Protein AF-A0AAW2GER9-F1 (afdb_monomer)

Nearest PDB structures (foldseek):
  4uij-assembly4_D  TM=9.944E-01  e=9.743E-06  Homo sapiens
  5fta-assembly1_D  TM=9.397E-01  e=2.851E-05  Homo sapiens
  3if8-assembly1_B  TM=2.162E-01  e=7.012E+00  Homo sapiens

Secondary structure (DSSP, 8-state):
---SS-PPP--S-GGGHHHHHHHHHHS--PPPSSHHHHHHHHHHHHHTT-HHHHHHHHHHHHHHHHS----S--------HHHHHHHHHH--S--------TT--TT----

Solvent-accessible surface area (backbone atoms only — not comparable to full-atom values): 7509 Å² total; per-residue (Å²): 135,81,78,83,67,96,72,83,90,70,102,65,78,67,87,54,46,64,57,55,52,45,26,74,71,68,78,51,68,90,75,65,90,48,68,68,55,31,54,53,44,28,53,50,26,57,72,72,66,37,60,71,59,26,52,51,35,52,51,52,55,54,51,60,71,66,48,76,80,76,68,96,72,87,85,84,87,77,93,46,73,70,60,48,52,53,55,56,72,72,46,94,64,91,81,87,87,84,81,86,65,86,86,72,63,89,74,70,80,79,125

InterPro domains:
  IPR003131 Potassium channel tetramerisation-type BTB domain [PF02214] (3-57)
  IPR011333 SKP1/BTB/POZ domain superfamily [G3DSA:3.30.710.10] (1-67)
  IPR011333 SKP1/BTB/POZ domain superfamily [SSF54695] (4-66)
  IPR045068 BTB/POZ domain-containing adapter for CUL3-mediated RhoA degradation protein 1-3 [PTHR11145] (3-110)

Structure (mmCIF, N/CA/C/O backbone):
data_AF-A0AAW2GER9-F1
#
_entry.id   AF-A0AAW2GER9-F1
#
loop_
_atom_site.group_PDB
_atom_site.id
_atom_site.type_symbol
_atom_site.label_atom_id
_atom_site.label_alt_id
_atom_site.label_comp_id
_atom_site.label_asym_id
_atom_site.label_entity_id
_atom_site.label_seq_id
_atom_site.pdbx_PDB_ins_code
_atom_site.Cartn_x
_atom_site.Cartn_y
_atom_site.Cartn_z
_atom_site.occupancy
_atom_site.B_iso_or_equiv
_atom_site.auth_seq_id
_atom_site.auth_comp_id
_atom_site.auth_asym_id
_atom_site.auth_atom_id
_atom_site.pdbx_PDB_model_num
ATOM 1 N N . MET A 1 1 ? 30.797 16.545 -29.277 1.00 46.91 1 MET A N 1
ATOM 2 C CA . MET A 1 1 ? 30.680 16.933 -27.857 1.00 46.91 1 MET A CA 1
ATOM 3 C C . MET A 1 1 ? 30.419 15.656 -27.080 1.00 46.91 1 MET A C 1
ATOM 5 O O . MET A 1 1 ? 29.294 15.176 -27.054 1.00 46.91 1 MET A O 1
ATOM 9 N N . GLU A 1 2 ? 31.486 15.015 -26.609 1.00 55.12 2 GLU A N 1
ATOM 10 C CA . GLU A 1 2 ? 31.407 13.758 -25.861 1.00 55.12 2 GLU A CA 1
ATOM 11 C C . GLU A 1 2 ? 30.780 14.028 -24.491 1.00 55.12 2 GLU A C 1
ATOM 13 O O . GLU A 1 2 ? 31.173 14.978 -23.808 1.00 55.12 2 GLU A O 1
ATOM 18 N N . ARG A 1 3 ? 29.797 13.215 -24.084 1.00 57.22 3 ARG A N 1
ATOM 19 C CA . ARG A 1 3 ? 29.329 13.229 -22.696 1.00 57.22 3 ARG A CA 1
ATOM 20 C C . ARG A 1 3 ? 30.459 12.650 -21.853 1.00 57.22 3 ARG A C 1
ATOM 22 O O . ARG A 1 3 ? 30.690 11.445 -21.866 1.00 57.22 3 ARG A O 1
ATOM 29 N N . LYS A 1 4 ? 31.211 13.533 -21.199 1.00 65.75 4 LYS A N 1
ATOM 30 C CA . LYS A 1 4 ? 32.172 13.157 -20.167 1.00 65.75 4 LYS A CA 1
ATOM 31 C C . LYS A 1 4 ? 31.397 12.407 -19.080 1.00 65.75 4 LYS A C 1
ATOM 33 O O . LYS A 1 4 ? 30.496 12.982 -18.483 1.00 65.75 4 LYS A O 1
ATOM 38 N N . GLU A 1 5 ? 31.785 11.147 -18.893 1.00 69.31 5 GLU A N 1
ATOM 39 C CA . GLU A 1 5 ? 31.281 10.153 -17.937 1.00 69.31 5 GLU A CA 1
ATOM 40 C C . GLU A 1 5 ? 30.004 9.391 -18.355 1.00 69.31 5 GLU A C 1
ATOM 42 O O . GLU A 1 5 ? 28.955 9.962 -18.642 1.00 69.31 5 GLU A O 1
ATOM 47 N N . GLY A 1 6 ? 30.116 8.056 -18.391 1.00 82.06 6 GLY A N 1
ATOM 48 C CA . GLY A 1 6 ? 29.117 7.095 -18.887 1.00 82.06 6 GLY A CA 1
ATOM 49 C C . GLY A 1 6 ? 27.895 6.890 -17.988 1.00 82.06 6 GLY A C 1
ATOM 50 O O . GLY A 1 6 ? 27.399 5.771 -17.870 1.00 82.06 6 GLY A O 1
ATOM 51 N N . TRP A 1 7 ? 27.418 7.947 -17.339 1.00 83.56 7 TRP A N 1
ATOM 52 C CA . TRP A 1 7 ? 26.213 7.912 -16.521 1.00 83.56 7 TRP A CA 1
ATOM 53 C C . TRP A 1 7 ? 24.958 7.985 -17.394 1.00 83.56 7 TRP A C 1
ATOM 55 O O . TRP A 1 7 ? 24.899 8.719 -18.384 1.00 83.56 7 TRP A O 1
ATOM 65 N N . ILE A 1 8 ? 23.926 7.244 -16.995 1.00 88.25 8 ILE A N 1
ATOM 66 C CA . ILE A 1 8 ? 22.593 7.322 -17.594 1.00 88.25 8 ILE A CA 1
ATOM 67 C C . ILE A 1 8 ? 21.752 8.255 -16.727 1.00 88.25 8 ILE A C 1
ATOM 69 O O . ILE A 1 8 ? 21.578 8.008 -15.535 1.00 88.25 8 ILE A O 1
ATOM 73 N N . LEU A 1 9 ? 21.231 9.326 -17.326 1.00 90.44 9 LEU A N 1
ATOM 74 C CA . LEU A 1 9 ? 20.316 10.237 -16.647 1.00 90.44 9 LEU A CA 1
ATOM 75 C C . LEU A 1 9 ? 18.891 9.685 -16.722 1.00 90.44 9 LEU A C 1
ATOM 77 O O . LEU A 1 9 ? 18.399 9.382 -17.809 1.00 90.44 9 LEU A O 1
ATOM 81 N N . ILE A 1 10 ? 18.229 9.593 -15.570 1.00 92.00 10 ILE A N 1
ATOM 82 C CA . ILE A 1 10 ? 16.819 9.222 -15.463 1.00 92.00 10 ILE A CA 1
ATOM 83 C C . ILE A 1 10 ? 16.098 10.343 -14.714 1.00 92.00 10 ILE A C 1
ATOM 85 O O . ILE A 1 10 ? 16.436 10.633 -13.569 1.00 92.00 10 ILE A O 1
ATOM 89 N N 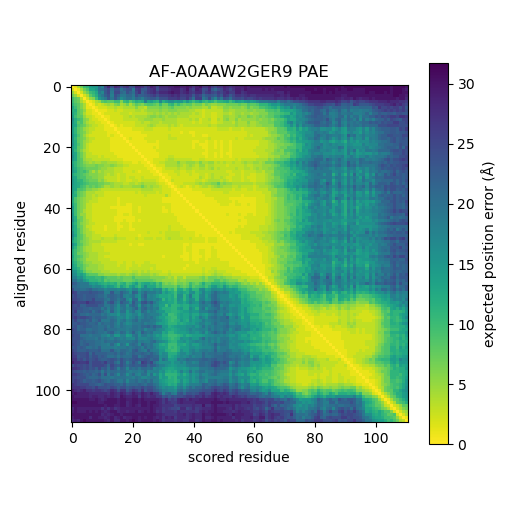. ASP A 1 11 ? 15.106 10.962 -15.354 1.00 93.06 11 ASP A N 1
ATOM 90 C CA . ASP A 1 11 ? 14.310 12.058 -14.783 1.00 93.06 11 ASP A CA 1
ATOM 91 C C . ASP A 1 11 ? 13.165 11.520 -13.905 1.00 93.06 11 ASP A C 1
ATOM 93 O O . ASP A 1 11 ? 11.981 11.597 -14.238 1.00 93.06 11 ASP A O 1
ATOM 97 N N . ARG A 1 12 ? 13.538 10.853 -12.807 1.00 92.69 12 ARG A N 1
ATOM 98 C CA . ARG A 1 12 ? 12.624 10.268 -11.813 1.00 92.69 12 ARG A CA 1
ATOM 99 C C . ARG A 1 12 ? 13.185 10.426 -10.405 1.00 92.69 12 ARG A C 1
ATOM 101 O O . ARG A 1 12 ? 14.371 10.675 -10.204 1.00 92.69 12 ARG A O 1
ATOM 108 N N . SER A 1 13 ? 12.322 10.242 -9.409 1.00 92.75 13 SER A N 1
ATOM 109 C CA . SER A 1 13 ? 12.747 10.255 -8.011 1.00 92.75 13 SER A CA 1
ATOM 110 C C . SER A 1 13 ? 13.579 9.015 -7.680 1.00 92.75 13 SER A C 1
ATOM 112 O O . SER A 1 13 ? 13.105 7.886 -7.782 1.00 92.75 13 SER A O 1
ATOM 114 N N . GLY A 1 14 ? 14.804 9.221 -7.195 1.00 93.62 14 GLY A N 1
ATOM 115 C CA . GLY A 1 14 ? 15.690 8.132 -6.774 1.00 93.62 14 GLY A CA 1
ATOM 116 C C . GLY A 1 14 ? 15.263 7.412 -5.487 1.00 93.62 14 GLY A C 1
ATOM 117 O O . GLY A 1 14 ? 15.877 6.408 -5.136 1.00 93.62 14 GLY A O 1
ATOM 118 N N . LYS A 1 15 ? 14.220 7.888 -4.785 1.00 95.69 15 LYS A N 1
ATOM 119 C CA . LYS A 1 15 ? 13.796 7.379 -3.465 1.00 95.69 15 LYS A CA 1
ATOM 120 C C . LYS A 1 15 ? 13.598 5.858 -3.445 1.00 95.69 15 LYS A C 1
ATOM 122 O O . LYS A 1 15 ? 14.084 5.195 -2.538 1.00 95.69 15 LYS A O 1
ATOM 127 N N . HIS A 1 16 ? 12.896 5.324 -4.445 1.00 96.31 16 HIS A N 1
ATOM 128 C CA . HIS A 1 16 ? 12.550 3.898 -4.541 1.00 96.31 16 HIS A CA 1
ATOM 129 C C . HIS A 1 16 ? 13.417 3.134 -5.546 1.00 96.31 16 HIS A C 1
ATOM 131 O O . HIS A 1 16 ? 13.241 1.931 -5.729 1.00 96.31 16 HIS A O 1
ATOM 137 N N . PHE A 1 17 ? 14.380 3.802 -6.188 1.00 96.12 17 PHE A N 1
ATOM 138 C CA . PHE A 1 17 ? 15.184 3.198 -7.250 1.00 96.12 17 PHE A CA 1
ATOM 139 C C . PHE A 1 17 ? 16.060 2.046 -6.737 1.00 96.12 17 PHE A C 1
ATOM 141 O O . PHE A 1 17 ? 16.231 1.047 -7.428 1.00 96.12 17 PHE A O 1
ATOM 148 N N . GLY A 1 18 ? 16.540 2.118 -5.490 1.00 95.75 18 GLY A N 1
ATOM 149 C CA . GLY A 1 18 ? 17.244 0.997 -4.857 1.00 95.75 18 GLY A CA 1
ATOM 150 C C . GLY A 1 18 ? 16.382 -0.268 -4.757 1.00 95.75 18 GLY A C 1
ATOM 151 O O . GLY A 1 18 ? 16.853 -1.359 -5.061 1.00 95.75 18 GLY A O 1
ATOM 152 N N . TH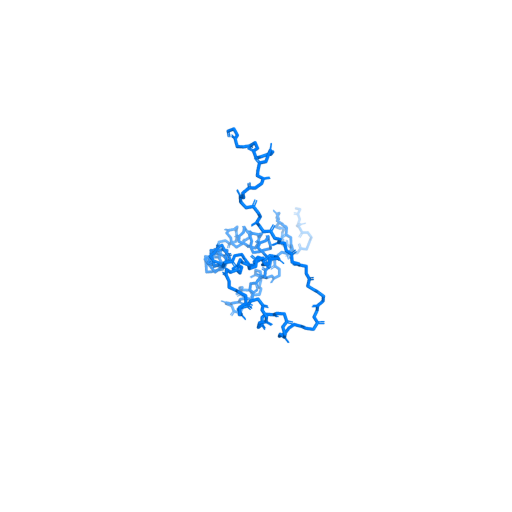R A 1 19 ? 15.101 -0.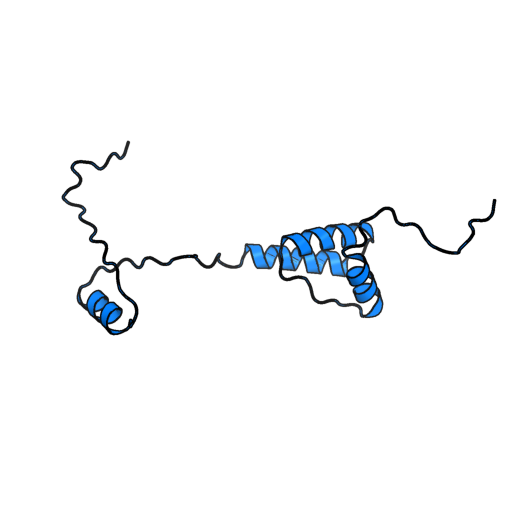121 -4.411 1.00 96.12 19 THR A N 1
ATOM 153 C CA . THR A 1 19 ? 14.127 -1.224 -4.347 1.00 96.12 19 THR A CA 1
ATOM 154 C C . THR A 1 19 ? 13.881 -1.828 -5.727 1.00 96.12 19 THR A C 1
ATOM 156 O O . THR A 1 19 ? 13.859 -3.049 -5.863 1.00 96.12 19 THR A O 1
ATOM 159 N N . ILE A 1 20 ? 13.768 -0.980 -6.757 1.00 96.88 20 ILE A N 1
ATOM 160 C CA . ILE A 1 20 ? 13.663 -1.411 -8.158 1.00 96.88 20 ILE A CA 1
ATOM 161 C C . ILE A 1 20 ? 14.887 -2.246 -8.559 1.00 96.88 20 ILE A C 1
ATOM 163 O O . ILE A 1 20 ? 14.736 -3.340 -9.095 1.00 96.88 20 ILE A O 1
ATOM 167 N N . LEU A 1 21 ? 16.099 -1.774 -8.252 1.00 96.69 21 LEU A N 1
ATOM 168 C CA . LEU A 1 21 ? 17.333 -2.500 -8.563 1.00 96.69 21 LEU A CA 1
ATOM 169 C C . LEU A 1 21 ? 17.441 -3.832 -7.814 1.00 96.69 21 LEU A C 1
ATOM 171 O O . LEU A 1 21 ? 17.881 -4.818 -8.399 1.00 96.69 21 LEU A O 1
ATOM 175 N N . ASN A 1 22 ? 17.040 -3.873 -6.542 1.00 97.31 22 ASN A N 1
ATOM 176 C CA . ASN A 1 22 ? 17.040 -5.110 -5.763 1.00 97.31 22 ASN A CA 1
ATOM 177 C C . ASN A 1 22 ? 16.045 -6.123 -6.338 1.00 97.31 22 ASN A C 1
ATOM 179 O O . ASN A 1 22 ? 16.401 -7.283 -6.512 1.00 97.31 22 ASN A O 1
ATOM 183 N N . PHE A 1 23 ? 14.848 -5.684 -6.740 1.00 97.19 23 PHE A N 1
ATOM 184 C CA . PHE A 1 23 ? 13.891 -6.561 -7.413 1.00 97.19 23 PHE A CA 1
ATOM 185 C C . PHE A 1 23 ? 14.454 -7.126 -8.725 1.00 97.19 23 PHE A C 1
ATOM 187 O O . PHE A 1 23 ? 14.352 -8.322 -8.970 1.00 97.19 23 PHE A O 1
ATOM 194 N N . LEU A 1 24 ? 15.104 -6.294 -9.548 1.00 96.00 24 LEU A N 1
ATOM 195 C CA . LEU A 1 24 ? 15.737 -6.748 -10.794 1.00 96.00 24 LEU A CA 1
ATOM 196 C C . LEU A 1 24 ? 16.913 -7.713 -10.562 1.00 96.00 24 LEU A C 1
ATOM 198 O O . LEU A 1 24 ? 17.246 -8.483 -11.460 1.00 96.00 24 LEU A O 1
ATOM 202 N N . ARG A 1 25 ? 17.554 -7.668 -9.388 1.00 96.81 25 ARG A N 1
ATOM 203 C CA . ARG A 1 25 ? 18.666 -8.557 -9.024 1.00 96.81 25 ARG A CA 1
ATOM 204 C C . ARG A 1 25 ? 18.181 -9.892 -8.468 1.00 96.81 25 ARG A C 1
ATOM 206 O O . ARG A 1 25 ? 18.680 -10.934 -8.881 1.00 96.81 25 ARG A O 1
ATOM 213 N N . ASP A 1 26 ? 17.233 -9.840 -7.539 1.00 95.75 26 ASP A N 1
ATOM 214 C CA . ASP A 1 26 ? 16.850 -10.978 -6.701 1.00 95.75 26 ASP A CA 1
ATOM 215 C C . ASP A 1 26 ? 15.505 -11.600 -7.130 1.00 95.75 26 ASP A C 1
ATOM 217 O O . ASP A 1 26 ? 15.087 -12.621 -6.587 1.00 95.75 26 ASP A O 1
ATOM 221 N N . GLY A 1 27 ? 14.789 -10.976 -8.075 1.00 92.69 27 GLY A N 1
ATOM 222 C CA . GLY A 1 27 ? 13.449 -11.378 -8.528 1.00 92.69 27 GLY A CA 1
ATOM 223 C C . GLY A 1 27 ? 12.343 -11.151 -7.491 1.00 92.69 27 GLY A C 1
ATOM 224 O O . GLY A 1 27 ? 11.184 -11.482 -7.720 1.00 92.69 27 GLY A O 1
ATOM 225 N N . SER A 1 28 ? 12.684 -10.612 -6.321 1.00 92.50 28 SER A N 1
ATOM 226 C CA . SER A 1 28 ? 11.746 -10.333 -5.240 1.00 92.50 28 SER A CA 1
ATOM 227 C C . SER A 1 28 ? 12.281 -9.225 -4.341 1.00 92.50 28 SER A C 1
ATOM 229 O O . SER A 1 28 ? 13.480 -8.963 -4.294 1.00 92.50 28 SER A O 1
ATOM 231 N N . VAL A 1 29 ? 11.385 -8.537 -3.635 1.00 94.69 29 VAL A N 1
ATOM 232 C CA . VAL A 1 29 ? 11.762 -7.496 -2.677 1.00 94.69 29 VAL A CA 1
ATOM 233 C C . VAL A 1 29 ? 10.691 -7.388 -1.590 1.00 94.69 29 VAL A C 1
ATOM 235 O O . VAL A 1 29 ? 9.502 -7.511 -1.905 1.00 94.69 29 VAL A O 1
ATOM 238 N N . PRO A 1 30 ? 11.058 -7.179 -0.312 1.00 93.44 30 PRO A N 1
ATOM 239 C CA . PRO A 1 30 ? 10.069 -6.897 0.719 1.00 93.44 30 PRO A CA 1
ATOM 240 C C . PRO A 1 30 ? 9.358 -5.575 0.412 1.00 93.44 30 PRO A C 1
ATOM 242 O O . PRO A 1 30 ? 10.000 -4.554 0.155 1.00 93.44 30 PRO A O 1
ATOM 245 N N . LEU A 1 31 ? 8.025 -5.597 0.437 1.00 93.56 31 LEU A N 1
ATOM 246 C CA . LEU A 1 31 ? 7.222 -4.396 0.234 1.00 93.56 31 LEU A CA 1
ATOM 247 C C . LEU A 1 31 ? 7.177 -3.540 1.511 1.00 93.56 31 LEU A C 1
ATOM 249 O O . LEU A 1 31 ? 7.125 -4.099 2.609 1.0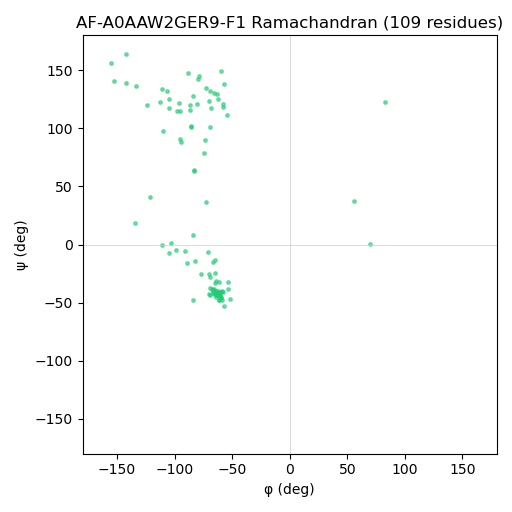0 93.56 31 LEU A O 1
ATOM 253 N N . PRO A 1 32 ? 7.145 -2.200 1.388 1.00 92.44 32 PRO A N 1
ATOM 254 C CA . PRO A 1 32 ? 6.966 -1.309 2.531 1.00 92.44 32 PRO A CA 1
ATOM 255 C C . PRO A 1 32 ? 5.646 -1.559 3.273 1.00 92.44 32 PRO A C 1
ATOM 257 O O . PRO A 1 32 ? 4.627 -1.889 2.669 1.00 92.44 32 PRO A O 1
ATOM 260 N N . GLU A 1 33 ? 5.620 -1.317 4.585 1.00 87.75 33 GLU A N 1
ATOM 261 C CA . GLU A 1 33 ? 4.381 -1.414 5.376 1.00 87.75 33 GLU A CA 1
ATOM 262 C C . GLU A 1 33 ? 3.460 -0.200 5.190 1.00 87.75 33 GLU A C 1
ATOM 264 O O . GLU A 1 33 ? 2.242 -0.279 5.391 1.00 87.75 33 GLU A O 1
ATOM 269 N N . ASN A 1 34 ? 4.040 0.942 4.825 1.00 90.88 34 ASN A N 1
ATOM 270 C CA . ASN A 1 34 ? 3.330 2.196 4.662 1.00 90.88 34 ASN A CA 1
ATOM 271 C C . ASN A 1 34 ? 2.622 2.247 3.302 1.00 90.88 34 ASN A C 1
ATOM 273 O O . ASN A 1 34 ? 3.262 2.227 2.253 1.00 90.88 34 ASN A O 1
ATOM 277 N N . MET A 1 35 ? 1.297 2.408 3.318 1.00 91.25 35 MET A N 1
ATOM 278 C CA . MET A 1 35 ? 0.465 2.491 2.109 1.00 91.25 35 MET A CA 1
ATOM 279 C C . MET A 1 35 ? 0.938 3.562 1.128 1.00 91.25 35 MET A C 1
ATOM 281 O O . MET A 1 35 ? 0.907 3.353 -0.084 1.00 91.25 35 MET A O 1
ATOM 285 N N . LYS A 1 36 ? 1.400 4.704 1.650 1.00 93.12 36 LYS A N 1
ATOM 286 C CA . LYS A 1 36 ? 1.921 5.788 0.817 1.00 93.12 36 LYS A CA 1
ATOM 287 C C . LYS A 1 36 ? 3.179 5.353 0.065 1.00 93.12 36 LYS A C 1
ATOM 289 O O . LYS A 1 36 ? 3.297 5.617 -1.124 1.00 93.12 36 LYS A O 1
ATOM 294 N N . GLU A 1 37 ? 4.094 4.664 0.738 1.00 95.44 37 GLU A N 1
ATOM 295 C CA . GLU A 1 37 ? 5.332 4.180 0.121 1.00 95.44 37 GLU A CA 1
ATOM 296 C C . GLU A 1 37 ? 5.074 3.064 -0.886 1.00 95.44 37 GLU A C 1
ATOM 298 O O . GLU A 1 37 ? 5.692 3.066 -1.944 1.00 95.44 37 GLU A O 1
ATOM 303 N N . VAL A 1 38 ? 4.122 2.166 -0.614 1.00 95.94 38 VAL A N 1
ATOM 304 C CA . VAL A 1 38 ? 3.705 1.142 -1.586 1.00 95.94 38 VAL A CA 1
ATOM 305 C C . VAL A 1 38 ? 3.115 1.790 -2.843 1.00 95.94 38 VAL A C 1
ATOM 307 O O . VAL A 1 38 ? 3.432 1.372 -3.953 1.00 95.94 38 VAL A O 1
ATOM 310 N N . ALA A 1 39 ? 2.295 2.834 -2.696 1.00 96.25 39 ALA A N 1
ATOM 311 C CA . ALA A 1 39 ? 1.730 3.557 -3.835 1.00 96.25 39 ALA A CA 1
ATOM 312 C C . ALA A 1 39 ? 2.800 4.308 -4.650 1.00 96.25 39 ALA A C 1
ATOM 314 O O . ALA A 1 39 ? 2.752 4.310 -5.880 1.00 96.25 39 ALA A O 1
ATOM 315 N N . GLU A 1 40 ? 3.783 4.917 -3.984 1.00 96.69 40 GLU A N 1
ATOM 316 C CA . GLU A 1 40 ? 4.934 5.536 -4.650 1.00 96.69 40 GLU A CA 1
ATOM 317 C C . GLU A 1 40 ? 5.782 4.490 -5.396 1.00 96.69 40 GLU A C 1
ATOM 319 O O . GLU A 1 40 ? 6.126 4.697 -6.559 1.00 96.69 40 GLU A O 1
ATOM 324 N N . LEU A 1 41 ? 6.070 3.344 -4.768 1.00 97.06 41 LEU A N 1
ATOM 325 C CA . LEU A 1 41 ? 6.812 2.243 -5.388 1.00 97.06 41 LEU A CA 1
ATOM 326 C C . LEU A 1 41 ? 6.064 1.660 -6.594 1.00 97.06 41 LEU A C 1
ATOM 328 O O . LEU A 1 41 ? 6.685 1.379 -7.615 1.00 97.06 41 LEU A O 1
ATOM 332 N N . LEU A 1 42 ? 4.738 1.523 -6.510 1.00 97.31 42 LEU A N 1
ATOM 333 C CA . LEU A 1 42 ? 3.893 1.099 -7.628 1.00 97.31 42 LEU A CA 1
ATOM 334 C C . LEU A 1 42 ? 4.032 2.035 -8.836 1.00 97.31 42 LEU A C 1
ATOM 336 O O . LEU A 1 42 ? 4.085 1.566 -9.972 1.00 97.31 42 LEU A O 1
ATOM 340 N N . ALA A 1 43 ? 4.097 3.350 -8.609 1.00 97.31 43 ALA A N 1
ATOM 341 C CA . ALA A 1 43 ? 4.268 4.318 -9.688 1.00 97.31 43 ALA A CA 1
ATOM 342 C C . ALA A 1 43 ? 5.619 4.143 -10.403 1.00 97.31 43 ALA A C 1
ATOM 344 O O . ALA A 1 43 ? 5.665 4.196 -11.632 1.00 97.31 43 ALA A O 1
ATOM 345 N N . GLU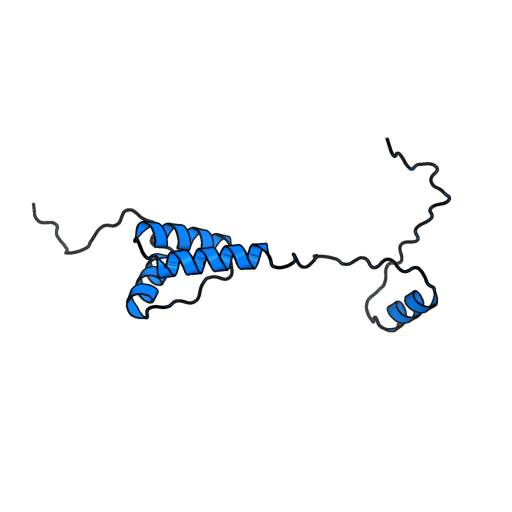 A 1 44 ? 6.698 3.884 -9.658 1.00 97.25 44 GLU A N 1
ATOM 346 C CA . GLU A 1 44 ? 8.007 3.585 -10.252 1.00 97.25 44 GLU A CA 1
ATOM 347 C C . GLU A 1 44 ? 8.020 2.218 -10.951 1.00 97.25 44 GLU A C 1
ATOM 349 O O . GLU A 1 44 ? 8.500 2.114 -12.076 1.00 97.25 44 GLU A O 1
ATOM 354 N N . ALA A 1 45 ? 7.441 1.177 -10.347 1.00 97.19 45 ALA A N 1
ATOM 355 C CA . ALA A 1 45 ? 7.360 -0.153 -10.955 1.00 97.19 45 ALA A CA 1
ATOM 356 C C . ALA A 1 45 ? 6.622 -0.122 -12.305 1.00 97.19 45 ALA A C 1
ATOM 358 O O . ALA A 1 45 ? 7.079 -0.737 -13.270 1.00 97.19 45 ALA A O 1
ATOM 359 N N . LYS A 1 46 ? 5.544 0.670 -12.406 1.00 97.12 46 LYS A N 1
ATOM 360 C CA . LYS A 1 46 ? 4.837 0.929 -13.669 1.00 97.12 46 LYS A CA 1
ATOM 361 C C . LYS A 1 46 ? 5.691 1.705 -14.667 1.00 97.12 46 LYS A C 1
ATOM 363 O O . LYS A 1 46 ? 5.690 1.363 -15.844 1.00 97.12 46 LYS A O 1
ATOM 368 N N . TYR A 1 47 ? 6.426 2.722 -14.214 1.00 96.75 47 TYR A N 1
ATOM 369 C CA . TYR A 1 47 ? 7.311 3.512 -15.073 1.00 96.75 47 TYR A CA 1
ATOM 370 C C . TYR A 1 47 ? 8.433 2.664 -15.693 1.00 96.75 47 TYR A C 1
ATOM 372 O O . TYR A 1 47 ? 8.709 2.784 -16.884 1.00 96.75 47 TYR A O 1
ATOM 380 N N . TYR A 1 48 ? 9.046 1.775 -14.908 1.00 96.12 48 TYR A N 1
ATOM 381 C CA . TYR A 1 48 ? 10.088 0.854 -15.374 1.00 96.12 48 TYR A CA 1
ATOM 382 C C . TYR A 1 48 ? 9.535 -0.435 -16.012 1.00 96.12 48 TYR A C 1
ATOM 384 O O . TYR A 1 48 ? 10.311 -1.338 -16.317 1.00 96.12 48 TYR A O 1
ATOM 392 N N . CYS A 1 49 ? 8.217 -0.531 -16.228 1.00 96.50 49 CYS A N 1
ATOM 393 C CA . CYS A 1 49 ? 7.539 -1.679 -16.841 1.00 96.50 49 CYS A CA 1
ATOM 394 C C . CYS A 1 49 ? 7.805 -3.030 -16.142 1.00 96.50 49 CYS A C 1
ATOM 396 O O . CYS A 1 49 ? 7.917 -4.065 -16.797 1.00 96.50 49 CYS A O 1
ATOM 398 N N . ILE A 1 50 ? 7.892 -3.037 -14.808 1.00 97.06 50 ILE A N 1
ATOM 399 C CA . ILE A 1 50 ? 8.099 -4.250 -14.006 1.00 97.06 50 ILE A CA 1
ATOM 400 C C . ILE A 1 50 ? 6.736 -4.775 -13.542 1.00 97.06 50 ILE A C 1
ATOM 402 O O . ILE A 1 50 ? 6.236 -4.402 -12.474 1.00 97.06 50 ILE A O 1
ATOM 406 N N . SER A 1 51 ? 6.116 -5.620 -14.366 1.00 96.00 51 SER A N 1
ATOM 407 C CA . SER A 1 51 ? 4.743 -6.107 -14.156 1.00 96.00 51 SER A CA 1
ATOM 408 C C . SER A 1 51 ? 4.580 -6.869 -12.839 1.00 96.00 51 SER A C 1
ATOM 410 O O . SER A 1 51 ? 3.678 -6.560 -12.068 1.00 96.00 51 SER A O 1
ATOM 412 N N . GLU A 1 52 ? 5.497 -7.787 -12.527 1.00 96.56 52 GLU A N 1
ATOM 413 C CA . GLU A 1 52 ? 5.433 -8.621 -11.316 1.00 96.56 52 GLU A CA 1
ATOM 414 C C . GLU A 1 52 ? 5.466 -7.783 -10.028 1.00 96.56 52 GLU A C 1
ATOM 416 O O . GLU A 1 52 ? 4.665 -7.984 -9.112 1.00 96.56 52 GLU A O 1
ATOM 421 N N . LEU A 1 53 ? 6.353 -6.784 -9.968 1.00 96.75 53 LEU A N 1
ATOM 422 C CA . LEU A 1 53 ? 6.424 -5.864 -8.834 1.00 96.75 53 LEU A CA 1
ATOM 423 C C . LEU A 1 53 ? 5.184 -4.965 -8.755 1.00 96.75 53 LEU A C 1
ATOM 425 O O . LEU A 1 53 ? 4.677 -4.709 -7.663 1.00 96.75 53 LEU A O 1
ATOM 429 N N . SER A 1 54 ? 4.675 -4.512 -9.903 1.00 96.94 54 SER A N 1
ATOM 430 C CA . SER A 1 54 ? 3.455 -3.702 -9.969 1.00 96.94 54 SER A CA 1
ATOM 431 C C . SER A 1 54 ? 2.250 -4.469 -9.418 1.00 96.94 54 SER A C 1
ATOM 433 O O . SER A 1 54 ? 1.536 -3.953 -8.559 1.00 96.94 54 SER A O 1
ATOM 435 N N . GLU A 1 55 ? 2.064 -5.721 -9.839 1.00 96.69 55 GLU A N 1
ATOM 436 C CA . GLU A 1 55 ? 0.998 -6.596 -9.342 1.00 96.69 55 GLU A CA 1
ATOM 437 C C . GLU A 1 55 ? 1.142 -6.868 -7.841 1.00 96.69 55 GLU A C 1
ATOM 439 O O . GLU A 1 55 ? 0.163 -6.792 -7.097 1.00 96.69 55 GLU A O 1
ATOM 444 N N . SER A 1 56 ? 2.366 -7.122 -7.369 1.00 95.44 56 SER A N 1
ATOM 445 C CA . SER A 1 56 ? 2.646 -7.333 -5.945 1.00 95.44 56 SER A CA 1
ATOM 446 C C . SER A 1 56 ? 2.257 -6.112 -5.098 1.00 95.44 56 SER A C 1
ATOM 448 O O . SER A 1 56 ? 1.558 -6.240 -4.086 1.00 95.44 56 SER A O 1
ATOM 450 N N . CYS A 1 57 ? 2.619 -4.906 -5.548 1.00 96.25 57 CYS A N 1
ATOM 451 C CA . CYS A 1 57 ? 2.231 -3.655 -4.899 1.00 96.25 57 CYS A CA 1
ATOM 452 C C . CYS A 1 57 ? 0.707 -3.438 -4.911 1.00 96.25 57 CYS A C 1
ATOM 454 O O . CYS A 1 57 ? 0.133 -3.063 -3.888 1.00 96.25 57 CYS A O 1
ATOM 456 N N . GLU A 1 58 ? 0.025 -3.696 -6.031 1.00 95.62 58 GLU A N 1
ATOM 457 C CA . GLU A 1 58 ? -1.438 -3.577 -6.123 1.00 95.62 58 GLU A CA 1
ATOM 458 C C . GLU A 1 58 ? -2.147 -4.542 -5.170 1.00 95.62 58 GLU A C 1
ATOM 460 O O . GLU A 1 58 ? -3.064 -4.147 -4.442 1.00 95.62 58 GLU A O 1
ATOM 465 N N . GLN A 1 59 ? -1.678 -5.789 -5.091 1.00 94.31 59 GLN A N 1
ATOM 466 C CA . GLN A 1 59 ? -2.197 -6.759 -4.134 1.00 94.31 59 GLN A CA 1
ATOM 467 C C . GLN A 1 59 ? -1.981 -6.311 -2.686 1.00 94.31 59 GLN A C 1
ATOM 469 O O . GLN A 1 59 ? -2.890 -6.461 -1.867 1.00 94.31 59 GLN A O 1
ATOM 474 N N . ALA A 1 60 ? -0.817 -5.748 -2.353 1.00 92.31 60 ALA A N 1
ATOM 475 C CA . ALA A 1 60 ? -0.546 -5.233 -1.013 1.00 92.31 60 ALA A CA 1
ATOM 476 C C . ALA A 1 60 ? -1.506 -4.093 -0.630 1.00 92.31 60 ALA A C 1
ATOM 478 O O . ALA A 1 60 ? -2.068 -4.104 0.468 1.00 92.31 60 ALA A O 1
ATOM 479 N N . LEU A 1 61 ? -1.772 -3.164 -1.555 1.00 92.31 61 LEU A N 1
ATOM 480 C CA . LEU A 1 61 ? -2.731 -2.076 -1.342 1.00 92.31 61 LEU A CA 1
ATOM 481 C C . LEU A 1 61 ? -4.162 -2.601 -1.142 1.00 92.31 61 LEU A C 1
ATOM 483 O O . LEU A 1 61 ? -4.878 -2.122 -0.261 1.00 92.31 61 LEU A O 1
ATOM 487 N N . LEU A 1 62 ? -4.580 -3.605 -1.920 1.00 91.25 62 LEU A N 1
ATOM 488 C CA . LEU A 1 62 ? -5.902 -4.227 -1.788 1.00 91.25 62 LEU A CA 1
ATOM 489 C C . LEU A 1 62 ? -6.061 -4.989 -0.468 1.00 91.25 62 LEU A C 1
ATOM 491 O O . LEU A 1 62 ? -7.127 -4.936 0.145 1.00 91.25 62 LEU A O 1
ATOM 495 N N . ARG A 1 63 ? -5.015 -5.690 -0.014 1.00 87.19 63 ARG A N 1
ATOM 496 C CA . ARG A 1 63 ? -5.026 -6.405 1.273 1.00 87.19 63 ARG A CA 1
ATOM 497 C C . ARG A 1 63 ? -5.228 -5.436 2.433 1.00 87.19 63 ARG A C 1
ATOM 499 O O . ARG A 1 63 ? -6.128 -5.653 3.235 1.00 87.19 63 ARG A O 1
ATOM 506 N N . LYS A 1 64 ? -4.487 -4.327 2.459 1.00 81.44 64 LYS A N 1
ATOM 507 C CA . LYS A 1 64 ? -4.613 -3.294 3.500 1.00 81.44 64 LYS A CA 1
ATOM 508 C C . LYS A 1 64 ? -5.972 -2.593 3.510 1.00 81.44 64 LYS A C 1
ATOM 510 O O . LYS A 1 64 ? -6.442 -2.203 4.568 1.00 81.44 64 LYS A O 1
ATOM 515 N N . GLN A 1 65 ? -6.634 -2.450 2.359 1.00 79.62 65 GLN A N 1
ATOM 516 C CA . GLN A 1 65 ? -8.008 -1.924 2.310 1.00 79.62 65 GLN A CA 1
ATOM 517 C C . GLN A 1 65 ? -9.040 -2.892 2.900 1.00 79.62 65 GLN A C 1
ATOM 519 O O . GLN A 1 65 ? -10.097 -2.461 3.355 1.00 79.62 65 GLN A O 1
ATOM 524 N N 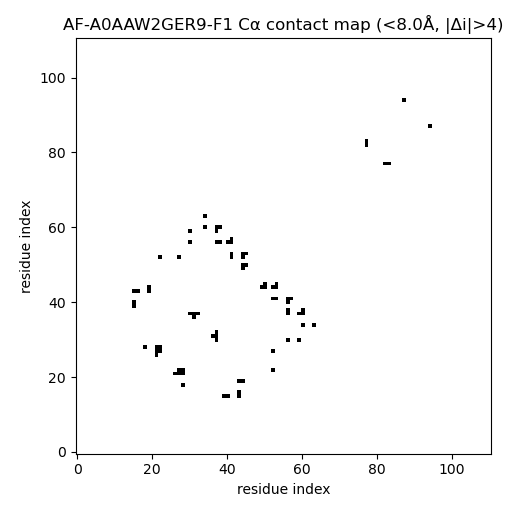. ARG A 1 66 ? -8.760 -4.199 2.854 1.00 78.50 66 ARG A N 1
ATOM 525 C CA . ARG A 1 66 ? -9.636 -5.245 3.397 1.00 78.50 66 ARG A CA 1
ATOM 526 C C . ARG A 1 66 ? -9.355 -5.562 4.858 1.00 78.50 66 ARG A C 1
ATOM 528 O O . ARG A 1 66 ? -10.191 -6.208 5.487 1.00 78.50 66 ARG A O 1
ATOM 535 N N . GLU A 1 67 ? -8.209 -5.146 5.393 1.00 74.19 67 GLU A N 1
ATOM 536 C CA . GLU A 1 67 ? -7.950 -5.278 6.820 1.00 74.19 67 GLU A CA 1
ATOM 537 C C . GLU A 1 67 ? -8.990 -4.453 7.587 1.00 74.19 67 GLU A C 1
ATOM 539 O O . GLU A 1 67 ? -9.163 -3.262 7.306 1.00 74.19 67 GLU A O 1
ATOM 544 N N . PRO A 1 68 ? -9.730 -5.070 8.527 1.00 72.12 68 PRO A N 1
ATOM 545 C CA . PRO A 1 68 ? -10.649 -4.321 9.359 1.00 72.12 68 PRO A CA 1
ATOM 546 C C . PRO A 1 68 ? -9.835 -3.258 10.089 1.00 72.12 68 PRO A C 1
ATOM 548 O O . PRO A 1 68 ? -8.893 -3.589 10.806 1.00 72.12 68 PRO A O 1
ATOM 551 N N . VAL A 1 69 ? -10.190 -1.986 9.885 1.00 73.75 69 VAL A N 1
ATOM 552 C CA . VAL A 1 69 ? -9.575 -0.876 10.615 1.00 73.75 69 VAL A CA 1
ATOM 553 C C . VAL A 1 69 ? -9.725 -1.189 12.092 1.00 73.75 69 VAL A C 1
ATOM 555 O O . VAL A 1 69 ? -10.843 -1.225 12.614 1.00 73.75 69 VAL A O 1
ATOM 558 N N . GLU A 1 70 ? -8.609 -1.472 12.756 1.00 75.06 70 GLU A N 1
ATOM 559 C CA . GLU A 1 70 ? -8.655 -1.800 14.165 1.00 75.06 70 GLU A CA 1
ATOM 560 C C . GLU A 1 70 ? -9.067 -0.526 14.914 1.00 75.06 70 GLU A C 1
ATOM 562 O O . GLU A 1 70 ? -8.398 0.507 14.802 1.00 75.06 70 GLU A O 1
ATOM 567 N N . PRO A 1 71 ? -10.223 -0.527 15.598 1.00 78.56 71 PRO A N 1
ATOM 568 C CA . PRO A 1 71 ? -10.752 0.700 16.159 1.00 78.56 71 PRO A CA 1
ATOM 569 C C . PRO A 1 71 ? -9.817 1.195 17.262 1.00 78.56 71 PRO A C 1
ATOM 571 O O . PRO A 1 71 ? -9.487 0.448 18.183 1.00 78.56 71 PRO A O 1
ATOM 574 N N . ILE A 1 72 ? -9.456 2.481 17.194 1.00 82.94 72 ILE A N 1
ATOM 575 C CA . ILE A 1 72 ? -8.595 3.166 18.176 1.00 82.94 72 ILE A CA 1
ATOM 576 C C . ILE A 1 72 ? -9.142 2.993 19.604 1.00 82.94 72 ILE A C 1
ATOM 578 O O . ILE A 1 72 ? -8.387 2.928 20.572 1.00 82.94 72 ILE A O 1
ATOM 582 N N . CYS A 1 73 ? -10.467 2.907 19.743 1.00 83.75 73 CYS A N 1
ATOM 583 C CA . CYS A 1 73 ? -11.150 2.706 21.011 1.00 83.75 73 CYS A CA 1
ATOM 584 C C . CYS A 1 73 ? -12.360 1.782 20.830 1.00 83.75 73 CYS A C 1
ATOM 586 O O . CYS A 1 73 ? -13.113 1.912 19.864 1.00 83.75 73 CYS A O 1
ATOM 588 N N . ARG A 1 74 ? -12.569 0.866 21.783 1.00 84.88 74 ARG A N 1
ATOM 589 C CA . ARG A 1 74 ? -13.760 0.011 21.863 1.00 84.88 74 ARG A CA 1
ATOM 590 C C . ARG A 1 74 ? -14.564 0.392 23.103 1.00 84.88 74 ARG A C 1
ATOM 592 O O . ARG A 1 74 ? -14.049 0.310 24.214 1.00 84.88 74 ARG A O 1
ATOM 599 N N . VAL A 1 75 ? -15.828 0.767 22.914 1.00 89.56 75 VAL A N 1
ATOM 600 C CA . VAL A 1 75 ? -16.780 1.047 24.002 1.00 89.56 75 VAL A CA 1
ATOM 601 C C . VAL A 1 75 ? -17.828 -0.071 24.014 1.00 89.56 75 VAL A C 1
ATOM 603 O O . VAL A 1 75 ? -18.743 -0.040 23.190 1.00 89.56 75 VAL A O 1
ATOM 606 N N . PRO A 1 76 ? -17.692 -1.101 24.871 1.00 88.75 76 PRO A N 1
ATOM 607 C CA . PRO A 1 76 ? -18.639 -2.211 24.896 1.00 88.75 76 PRO A CA 1
ATOM 608 C C . PRO A 1 76 ? -19.974 -1.781 25.521 1.00 88.75 76 PRO A C 1
ATOM 610 O O . PRO A 1 76 ? -20.002 -1.130 26.567 1.00 88.75 76 PRO A O 1
ATOM 613 N N . LEU A 1 77 ? -21.087 -2.166 24.891 1.00 91.19 77 LEU A N 1
ATOM 614 C CA . LEU A 1 77 ? -22.426 -1.987 25.451 1.00 91.19 77 LEU A CA 1
ATOM 615 C C . LEU A 1 77 ? -22.764 -3.185 26.336 1.00 91.19 77 LEU A C 1
ATOM 617 O O . LEU A 1 77 ? -22.901 -4.297 25.837 1.00 91.19 77 LEU A O 1
ATOM 621 N N . ILE A 1 78 ? -22.938 -2.939 27.632 1.00 92.44 78 ILE A N 1
ATOM 622 C CA . ILE A 1 78 ? -23.246 -3.978 28.615 1.00 92.44 78 ILE A CA 1
ATOM 623 C C . ILE A 1 78 ? -24.716 -3.886 29.005 1.00 92.44 78 ILE A C 1
ATOM 625 O O . ILE A 1 78 ? -25.184 -2.830 29.430 1.00 92.44 78 ILE A O 1
ATOM 629 N N . THR A 1 79 ? -25.449 -4.991 28.867 1.00 91.19 79 THR A N 1
ATOM 630 C CA . THR A 1 79 ? -26.897 -5.044 29.141 1.00 91.19 79 THR A CA 1
ATOM 631 C C . THR A 1 79 ? -27.249 -5.866 30.380 1.00 91.19 79 THR A C 1
ATOM 633 O O . THR A 1 79 ? -28.424 -5.979 30.722 1.00 91.19 79 THR A O 1
ATOM 636 N N . SER A 1 80 ? -26.256 -6.441 31.066 1.00 93.75 80 SER A N 1
ATOM 637 C CA . SER A 1 80 ? -26.445 -7.269 32.261 1.00 93.75 80 SER A CA 1
ATOM 638 C C . SER A 1 80 ? -25.479 -6.888 33.377 1.00 93.75 80 SER A C 1
ATOM 640 O O . SER A 1 80 ? -24.277 -6.747 33.162 1.00 93.75 80 SER A O 1
ATOM 642 N N . GLN A 1 81 ? -25.991 -6.818 34.607 1.00 92.12 81 GLN A N 1
ATOM 643 C CA . GLN A 1 81 ? -25.181 -6.538 35.794 1.00 92.12 81 GLN A CA 1
ATOM 644 C C . GLN A 1 81 ? -24.105 -7.610 36.040 1.00 92.12 81 GLN A C 1
ATOM 646 O O . GLN A 1 81 ? -23.021 -7.295 36.523 1.00 92.12 81 GLN A O 1
ATOM 651 N N . LYS A 1 82 ? -24.372 -8.875 35.679 1.00 95.12 82 LYS A N 1
ATOM 652 C CA . LYS A 1 82 ? -23.389 -9.964 35.819 1.00 95.12 82 LYS A CA 1
ATOM 653 C C . LYS A 1 82 ? -22.188 -9.763 34.895 1.00 95.12 82 LYS A C 1
ATOM 655 O O . LYS A 1 82 ? -21.050 -9.969 35.303 1.00 95.12 82 LYS A O 1
ATOM 660 N N . GLU A 1 83 ? -22.450 -9.359 33.656 1.00 94.25 83 GLU A N 1
ATOM 661 C CA . GLU A 1 83 ? -21.409 -9.073 32.668 1.00 94.25 83 GLU A CA 1
ATOM 662 C C . GLU A 1 83 ? -20.591 -7.844 33.078 1.00 94.25 83 GLU A C 1
ATOM 664 O O . GLU A 1 83 ? -19.364 -7.871 33.020 1.00 94.25 83 GLU A O 1
ATOM 669 N N . GLU A 1 84 ? -21.263 -6.811 33.591 1.00 92.81 84 GLU A N 1
ATOM 670 C CA . GLU A 1 84 ? -20.617 -5.615 34.132 1.00 92.81 84 GLU A CA 1
ATOM 671 C C . GLU A 1 84 ? -19.624 -5.964 35.251 1.00 92.81 84 GLU A C 1
ATOM 673 O O . GLU A 1 84 ? -18.453 -5.592 35.181 1.00 92.81 84 GLU A O 1
ATOM 678 N N . GLN A 1 85 ? -20.068 -6.718 36.261 1.00 93.88 85 GLN A N 1
ATOM 679 C CA . GLN A 1 85 ? -19.220 -7.120 37.387 1.00 93.88 85 GLN A CA 1
ATOM 680 C C . GLN A 1 85 ? -18.017 -7.950 36.933 1.00 93.88 85 GLN A C 1
ATOM 682 O O . GLN A 1 85 ? -16.909 -7.748 37.428 1.00 93.88 85 GLN A O 1
ATOM 687 N N . LEU A 1 86 ? -18.222 -8.859 35.976 1.00 93.81 86 LEU A N 1
ATOM 688 C CA . LEU A 1 86 ? -17.156 -9.685 35.418 1.00 93.81 86 LEU A CA 1
ATOM 689 C C . LEU A 1 86 ? -16.120 -8.857 34.647 1.00 93.81 86 LEU A C 1
ATOM 691 O O . LEU A 1 86 ? -14.931 -9.157 34.704 1.00 93.81 86 LEU A O 1
ATOM 695 N N . LEU A 1 87 ? -16.548 -7.836 33.903 1.00 90.81 87 LEU A N 1
ATOM 696 C CA . LEU A 1 87 ? -15.634 -6.961 33.167 1.00 90.81 87 LEU A CA 1
ATOM 697 C C . LEU A 1 87 ? -14.825 -6.074 34.109 1.00 90.81 87 LEU A C 1
ATOM 699 O O . LEU A 1 87 ? -13.618 -5.941 33.922 1.00 90.81 87 LEU A O 1
ATOM 703 N N . ILE A 1 88 ? -15.473 -5.519 35.136 1.00 92.44 88 ILE A N 1
ATOM 704 C CA . ILE A 1 88 ? -14.815 -4.685 36.147 1.00 92.44 88 ILE A CA 1
ATOM 705 C C . ILE A 1 88 ? -13.810 -5.512 36.959 1.00 92.44 88 ILE A C 1
ATOM 707 O O . ILE A 1 88 ? -12.703 -5.045 37.201 1.00 92.44 88 ILE A O 1
ATOM 711 N N . SER A 1 89 ? -14.142 -6.752 37.334 1.00 94.31 89 SER A N 1
ATOM 712 C CA . SER A 1 89 ? -13.230 -7.601 38.117 1.00 94.31 89 SER A CA 1
ATOM 713 C C . SER A 1 89 ? -12.006 -8.079 37.331 1.00 94.31 89 SER A C 1
ATOM 715 O O . SER A 1 89 ? -10.967 -8.362 37.923 1.00 94.31 89 SER A O 1
ATOM 717 N N . LYS A 1 90 ? -12.106 -8.158 35.999 1.00 94.25 90 LYS A N 1
ATOM 718 C CA . LYS A 1 90 ? -11.012 -8.582 35.111 1.00 94.25 90 LYS A CA 1
ATOM 719 C C . LYS A 1 90 ? -10.017 -7.474 34.770 1.00 94.25 90 LYS A C 1
ATOM 721 O O . LYS A 1 90 ? -8.961 -7.775 34.217 1.00 94.25 90 LYS A O 1
ATOM 726 N N . THR A 1 91 ? -10.339 -6.209 35.038 1.00 90.88 91 THR A N 1
ATOM 727 C CA . THR A 1 91 ? -9.481 -5.076 34.673 1.00 90.88 91 THR A CA 1
ATOM 728 C C . THR A 1 91 ? -8.797 -4.472 35.893 1.00 90.88 91 THR A C 1
ATOM 730 O O . THR A 1 91 ? -9.427 -4.161 36.894 1.00 90.88 91 THR A O 1
ATOM 733 N N . ILE A 1 92 ? -7.489 -4.247 35.776 1.00 94.25 92 ILE A N 1
ATOM 734 C CA . ILE A 1 92 ? -6.690 -3.487 36.753 1.00 94.25 92 ILE A CA 1
ATOM 735 C C . ILE A 1 92 ? -6.618 -1.989 36.418 1.00 94.25 92 ILE A C 1
ATOM 737 O O . ILE A 1 92 ? -6.040 -1.205 37.166 1.00 94.25 92 ILE A O 1
ATOM 741 N N . LYS A 1 93 ? -7.163 -1.583 35.265 1.00 91.25 93 LYS A N 1
ATOM 742 C CA . LYS A 1 93 ? -7.181 -0.190 34.803 1.00 91.25 93 LYS A CA 1
ATOM 743 C C . LYS A 1 93 ? -8.427 0.529 35.338 1.00 91.25 93 LYS A C 1
ATOM 745 O O . LYS A 1 93 ? -9.473 -0.116 35.436 1.00 91.25 93 LYS A O 1
ATOM 750 N N . PRO A 1 94 ? -8.355 1.843 35.626 1.00 92.62 94 PRO A N 1
ATOM 751 C CA . PRO A 1 94 ? -9.524 2.620 36.030 1.00 92.62 94 PRO A CA 1
ATOM 752 C C . PRO A 1 94 ? -10.622 2.547 34.962 1.00 92.62 94 PRO A C 1
ATOM 754 O O . PRO A 1 94 ? -10.345 2.614 33.763 1.00 92.62 94 PRO A O 1
ATOM 757 N N . VAL A 1 95 ? -11.870 2.404 35.409 1.00 91.12 95 VAL A N 1
ATOM 758 C CA . VAL A 1 95 ? -13.037 2.195 34.543 1.00 91.12 95 VAL A CA 1
ATOM 759 C C . VAL A 1 95 ? -13.937 3.424 34.578 1.00 91.12 95 VAL A C 1
ATOM 761 O O . VAL A 1 95 ? -14.270 3.928 35.648 1.00 91.12 95 VAL A O 1
ATOM 764 N N . VAL A 1 96 ? -14.378 3.874 33.402 1.00 91.69 96 VAL A N 1
ATOM 765 C CA . VAL A 1 96 ? -15.413 4.904 33.253 1.00 91.69 96 VAL A CA 1
ATOM 766 C C . VAL A 1 96 ? -16.714 4.224 32.833 1.00 91.69 96 VAL A C 1
ATOM 768 O O . VAL A 1 96 ? -16.782 3.623 31.762 1.00 91.69 96 VAL A O 1
ATOM 771 N N . LYS A 1 97 ? -17.753 4.314 33.670 1.00 90.88 97 LYS A N 1
ATOM 772 C CA . LYS A 1 97 ? -19.085 3.762 33.382 1.00 90.88 97 LYS A CA 1
ATOM 773 C C . LYS A 1 97 ? -20.010 4.859 32.861 1.00 90.88 97 LYS A C 1
ATOM 775 O O . LYS A 1 97 ? -20.371 5.770 33.601 1.00 90.88 97 LYS A O 1
ATOM 780 N N . LEU A 1 98 ? -20.434 4.743 31.605 1.00 91.19 98 LEU A N 1
ATOM 781 C CA . LEU A 1 98 ? -21.436 5.623 31.003 1.00 91.19 98 LEU A CA 1
ATOM 782 C C . LEU A 1 98 ? -22.817 4.963 31.105 1.00 91.19 98 LEU A C 1
ATOM 784 O O . LEU A 1 98 ? -23.052 3.905 30.525 1.00 91.19 98 LEU A O 1
ATOM 788 N N . LEU A 1 99 ? -23.731 5.569 31.864 1.00 87.38 99 LEU A N 1
ATOM 789 C CA . LEU A 1 99 ? -25.101 5.074 32.020 1.00 87.38 99 LEU A CA 1
ATOM 790 C C . LEU A 1 99 ? -25.990 5.620 30.896 1.00 87.38 99 LEU A C 1
ATOM 792 O O . LEU A 1 99 ? -26.176 6.830 30.779 1.00 87.38 99 LEU A O 1
ATOM 796 N N . ILE A 1 100 ? -26.578 4.734 30.089 1.00 81.06 100 ILE A N 1
ATOM 797 C CA . ILE A 1 100 ? -27.524 5.124 29.036 1.00 81.06 100 ILE A CA 1
ATOM 798 C C . ILE A 1 100 ? -28.926 5.230 29.642 1.00 81.06 100 ILE A C 1
ATOM 800 O O . ILE A 1 100 ? -29.605 4.224 29.844 1.00 81.06 100 ILE A O 1
ATOM 804 N N . ASN A 1 101 ? -29.389 6.451 29.907 1.00 75.81 101 ASN A N 1
ATOM 805 C CA . ASN A 1 101 ? -30.748 6.693 30.387 1.00 75.81 101 ASN A CA 1
ATOM 806 C C . ASN A 1 101 ? -31.687 7.041 29.220 1.00 75.81 101 ASN A C 1
ATOM 808 O O . ASN A 1 101 ? -31.852 8.207 28.871 1.00 75.81 101 ASN A O 1
ATOM 812 N N . ARG A 1 102 ? -32.327 6.029 28.619 1.00 65.94 102 ARG A N 1
ATOM 813 C CA . ARG A 1 102 ? -33.284 6.239 27.513 1.00 65.94 102 ARG A CA 1
ATOM 814 C C . ARG A 1 102 ? -34.569 6.977 27.927 1.00 65.94 102 ARG A C 1
ATOM 816 O O . ARG A 1 102 ? -35.281 7.456 27.054 1.00 65.94 102 ARG A O 1
ATOM 823 N N . HIS A 1 103 ? -34.859 7.091 29.225 1.00 61.22 103 HIS A N 1
ATOM 824 C CA . HIS A 1 103 ? -36.140 7.593 29.739 1.00 61.22 103 HIS A CA 1
ATOM 825 C C . HIS A 1 103 ? -36.102 9.070 30.164 1.00 61.22 103 HIS A C 1
ATOM 827 O O . HIS A 1 103 ? -37.140 9.619 30.514 1.00 61.22 103 HIS A O 1
ATOM 833 N N . ASN A 1 104 ? -34.936 9.732 30.123 1.00 55.81 104 ASN A N 1
ATOM 834 C CA . ASN A 1 104 ? -34.785 11.133 30.541 1.00 55.81 104 ASN A CA 1
ATOM 835 C C . ASN A 1 104 ? -34.250 12.041 29.423 1.00 55.81 104 ASN A C 1
ATOM 837 O O . ASN A 1 104 ? -33.409 12.915 29.633 1.00 55.81 104 ASN A O 1
ATOM 841 N N . ASN A 1 105 ? -34.746 11.828 28.208 1.00 58.16 105 ASN A N 1
ATOM 842 C CA . ASN A 1 105 ? -34.396 12.629 27.044 1.00 58.16 105 ASN A CA 1
ATOM 843 C C . ASN A 1 105 ? -35.242 13.913 26.983 1.00 58.16 105 ASN A C 1
ATOM 845 O O . ASN A 1 105 ? -35.984 14.151 26.037 1.00 58.16 105 ASN A O 1
ATOM 849 N N . LYS A 1 106 ? -35.105 14.794 27.984 1.00 57.75 106 LYS A N 1
ATOM 850 C CA . LYS A 1 106 ? -35.657 16.161 27.892 1.00 57.75 106 LYS A CA 1
ATOM 851 C C . LYS A 1 106 ? -34.976 16.990 26.781 1.00 57.75 106 LYS A C 1
ATOM 853 O O . LYS A 1 106 ? -35.492 18.033 26.397 1.00 57.75 106 LYS A O 1
ATOM 858 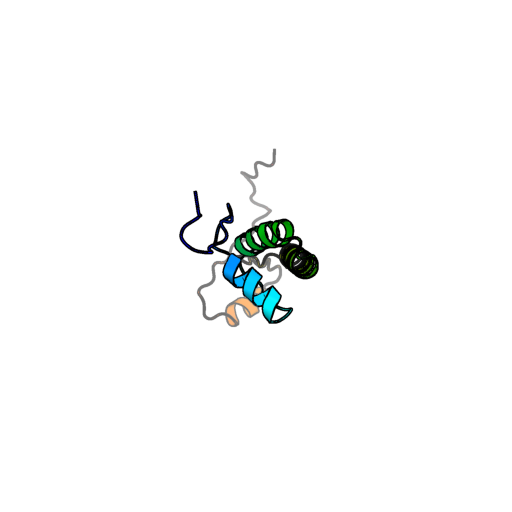N N . TYR A 1 107 ? -33.843 16.514 26.251 1.00 61.72 107 TYR A N 1
ATOM 859 C CA . TYR A 1 107 ? -33.004 17.224 25.279 1.00 61.72 107 TYR A CA 1
ATOM 860 C C . TYR A 1 107 ? -32.540 16.372 24.082 1.00 61.72 107 TYR A C 1
ATOM 862 O O . TYR A 1 107 ? -31.577 16.758 23.420 1.00 61.72 107 TYR A O 1
ATOM 870 N N . SER A 1 108 ? -33.170 15.229 23.765 1.00 59.12 108 SER A N 1
ATOM 871 C CA . SER A 1 108 ? -32.833 14.539 22.508 1.00 59.12 108 SER A CA 1
ATOM 872 C C . SER A 1 108 ? -33.419 15.294 21.323 1.00 59.12 108 SER A C 1
ATOM 874 O O . SER A 1 108 ? -34.546 15.048 20.899 1.00 59.12 108 SER A O 1
ATOM 876 N N . TYR A 1 109 ? -32.634 16.219 20.788 1.00 53.53 109 TYR A N 1
ATOM 877 C CA . TYR A 1 109 ? -32.860 16.807 19.480 1.00 53.53 109 TYR A CA 1
ATOM 878 C C . TYR A 1 109 ? -32.479 15.783 18.407 1.00 53.53 109 TYR A C 1
ATOM 880 O O . TYR A 1 109 ? -31.402 15.844 17.824 1.00 53.53 109 TYR A O 1
ATOM 888 N N . THR A 1 110 ? -33.359 14.821 18.152 1.00 53.16 110 THR A N 1
ATOM 889 C CA . THR A 1 110 ? -33.448 14.220 16.820 1.00 53.16 110 THR A CA 1
ATOM 890 C C . THR A 1 110 ? -34.383 15.113 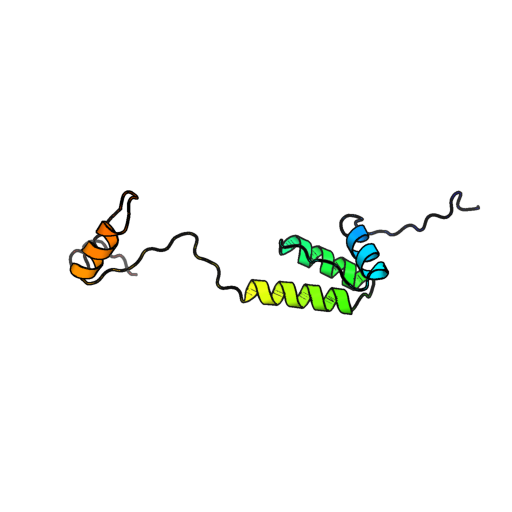16.014 1.00 53.16 110 THR A C 1
ATOM 892 O O . THR A 1 110 ? -35.595 15.088 16.233 1.00 53.16 110 THR A O 1
ATOM 895 N N . LYS A 1 111 ? -33.804 15.970 15.169 1.00 44.72 111 LYS A N 1
ATOM 896 C CA . LYS A 1 111 ? -34.499 16.513 13.999 1.00 44.72 111 LYS A CA 1
ATOM 897 C C . LYS A 1 111 ? -34.330 15.548 12.837 1.00 44.72 111 LYS A C 1
ATOM 899 O O . LYS A 1 111 ? -33.255 14.910 12.789 1.00 44.72 111 LYS A O 1
#

Radius of gyration: 27.08 Å; Cα contacts (8 Å, |Δi|>4): 41; chains: 1; bounding bo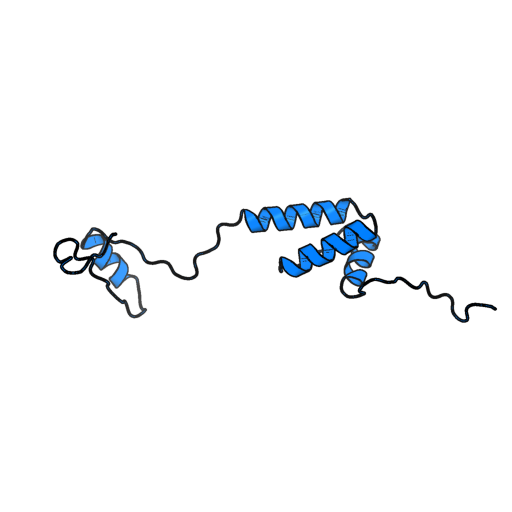x: 68×29×66 Å

Foldseek 3Di:
DDPPDPDDDDPDDCPCVVVVVVCVVPVDGDADPDLVRLVVNLVVCVVVVVVVSNVVSVVSNVVVVPPDPDDPDDDDDDDDPVVVVVVVVPDPDDDDDDDDDPPPPPPPPPD

Organism: NCBI:txid286306

Mean predicted aligned error: 12.21 Å

pLDDT: mean 87.01, std 13.12, range [44.72, 97.31]

Sequence (111 aa):
MERKEGWILIDRSGKHFGTILNFLRDGSVPLPENMKEVAELLAEAKYYCISELSESCEQALLRKQREPVEPICRVPLITSQKEEQLLISKTIKPVVKLLINRHNNKYSYTK